Protein AF-A0A2K3LZ19-F1 (afdb_monomer)

Organism: Trifolium pratense (NCBI:txid57577)

Radius of gyration: 22.06 Å; Cα contacts (8 Å, |Δi|>4): 109; chains: 1; bounding box: 49×45×50 Å

InterPro domains:
  IPR001308 Electron transfer flavoprotein alpha subunit/FixB [PTHR43153] (6-129)
  IPR014729 Rossmann-like alpha/beta/alpha sandwich fold [G3DSA:3.40.50.620] (4-73)
  IPR014731 Electron transfer flavoprotein, alpha subunit, C-terminal [PF00766] (78-129)
  IPR029035 DHS-like NAD/FAD-binding domain superfamily [SSF52467] (75-129)

Structure (mmCIF, N/CA/C/O backbone):
data_AF-A0A2K3LZ19-F1
#
_entry.id   AF-A0A2K3LZ19-F1
#
loop_
_atom_site.group_PDB
_atom_site.id
_atom_site.type_symbol
_atom_site.label_atom_id
_atom_site.label_alt_id
_atom_site.label_comp_id
_atom_site.label_asym_id
_atom_site.label_entity_id
_atom_site.label_seq_id
_atom_site.pdbx_PDB_ins_code
_atom_site.Cartn_x
_atom_site.Cartn_y
_atom_site.Cartn_z
_atom_site.occupancy
_atom_site.B_iso_or_equiv
_atom_site.auth_seq_id
_atom_site.auth_comp_id
_atom_site.auth_asym_id
_atom_site.auth_atom_id
_atom_site.pdbx_PDB_model_num
ATOM 1 N N . MET A 1 1 ? 9.324 -2.533 -27.073 1.00 80.00 1 MET A N 1
ATOM 2 C CA . MET A 1 1 ? 8.283 -2.924 -26.089 1.00 80.00 1 MET A CA 1
ATOM 3 C C . MET A 1 1 ? 7.379 -1.726 -25.810 1.00 80.00 1 MET A C 1
ATOM 5 O O . MET A 1 1 ? 7.900 -0.617 -25.781 1.00 80.00 1 MET A O 1
ATOM 9 N N . LEU A 1 2 ? 6.062 -1.920 -25.675 1.00 86.56 2 LEU A N 1
ATOM 10 C CA . LEU A 1 2 ? 5.081 -0.860 -25.381 1.00 86.56 2 LEU A CA 1
ATOM 11 C C . LEU A 1 2 ? 4.518 -1.071 -23.968 1.00 86.56 2 LEU A C 1
ATOM 13 O O . LEU A 1 2 ? 4.164 -2.199 -23.635 1.00 86.56 2 LEU A O 1
ATOM 17 N N . CYS A 1 3 ? 4.427 -0.021 -23.157 1.00 88.00 3 CYS A N 1
ATOM 18 C CA . CYS A 1 3 ? 3.854 -0.071 -21.814 1.00 88.00 3 CYS A CA 1
ATOM 19 C C . CYS A 1 3 ? 2.901 1.106 -21.559 1.00 88.00 3 CYS A C 1
ATOM 21 O O . CYS A 1 3 ? 2.992 2.155 -22.200 1.00 88.00 3 CYS A O 1
ATOM 23 N N . PHE A 1 4 ? 1.979 0.907 -20.616 1.00 89.44 4 PHE A N 1
ATOM 24 C CA . PHE A 1 4 ? 0.981 1.890 -20.200 1.00 89.44 4 PHE A CA 1
ATOM 25 C C . PHE A 1 4 ? 1.183 2.204 -18.720 1.00 89.44 4 PHE A C 1
ATOM 27 O O . PHE A 1 4 ? 1.256 1.282 -17.906 1.00 89.44 4 PHE A O 1
ATOM 34 N N . TRP A 1 5 ? 1.262 3.486 -18.365 1.00 89.56 5 TRP A N 1
ATOM 35 C CA . TRP A 1 5 ? 1.469 3.926 -16.985 1.00 89.56 5 TRP A CA 1
ATOM 36 C C . TRP A 1 5 ? 0.487 5.049 -16.620 1.00 89.56 5 TRP A C 1
ATOM 38 O O . TRP A 1 5 ? 0.476 6.082 -17.297 1.00 89.56 5 TRP A O 1
ATOM 48 N N . PRO A 1 6 ? -0.335 4.896 -15.562 1.00 91.75 6 PRO A N 1
ATOM 49 C CA . PRO A 1 6 ? -1.062 6.020 -14.980 1.00 91.75 6 PRO A CA 1
ATOM 50 C C . PRO A 1 6 ? -0.114 7.082 -14.407 1.00 91.75 6 PRO A C 1
ATOM 52 O O . PRO A 1 6 ? 0.731 6.794 -13.562 1.00 91.75 6 PRO A O 1
ATOM 55 N N . ILE A 1 7 ? -0.310 8.326 -14.826 1.00 92.00 7 ILE A N 1
ATOM 56 C CA . ILE A 1 7 ? 0.371 9.521 -14.318 1.00 92.00 7 ILE A CA 1
ATOM 57 C C . ILE A 1 7 ? -0.661 10.486 -13.717 1.00 92.00 7 ILE A C 1
ATOM 59 O O . ILE A 1 7 ? -1.867 10.254 -13.817 1.00 92.00 7 ILE A O 1
ATOM 63 N N . TYR A 1 8 ? -0.203 11.549 -13.047 1.00 91.75 8 TYR A N 1
ATOM 64 C CA . TYR A 1 8 ? -1.076 12.521 -12.367 1.00 91.75 8 TYR A CA 1
ATOM 65 C C . TYR A 1 8 ? -2.094 11.860 -11.424 1.00 91.75 8 TYR A C 1
ATOM 67 O O . TYR A 1 8 ? -3.298 12.081 -11.537 1.00 91.75 8 TYR A O 1
ATOM 75 N N . ALA A 1 9 ? -1.606 10.995 -10.527 1.00 88.12 9 ALA A N 1
ATOM 76 C CA . ALA A 1 9 ? -2.437 10.227 -9.593 1.00 88.12 9 ALA A CA 1
ATOM 77 C C . ALA A 1 9 ? -3.549 9.391 -10.269 1.00 88.12 9 ALA A C 1
ATOM 79 O O . ALA A 1 9 ? -4.571 9.105 -9.655 1.00 88.12 9 ALA A O 1
ATOM 80 N N . GLY A 1 10 ? -3.344 8.981 -11.527 1.00 89.44 10 GLY A N 1
ATOM 81 C CA . GLY A 1 10 ? -4.294 8.173 -12.295 1.00 89.44 10 GLY A CA 1
ATOM 82 C C . GLY A 1 10 ? -5.210 8.965 -13.228 1.00 89.44 10 GLY A C 1
ATOM 83 O O . GLY A 1 10 ? -5.958 8.349 -13.980 1.00 89.44 10 GLY A O 1
ATOM 84 N N . ASN A 1 11 ? -5.127 10.299 -13.243 1.00 93.31 11 ASN A N 1
ATOM 85 C CA . ASN A 1 11 ? -5.979 11.140 -14.091 1.00 93.31 11 ASN A CA 1
ATOM 86 C C . ASN A 1 11 ? -5.580 11.142 -15.575 1.00 93.31 11 ASN A C 1
ATOM 88 O O . ASN A 1 11 ? -6.353 11.600 -16.412 1.00 93.31 11 ASN A O 1
ATOM 92 N N . ALA A 1 12 ? -4.389 10.649 -15.920 1.00 94.38 12 ALA A N 1
ATOM 93 C CA . ALA A 1 12 ? -3.979 10.478 -17.308 1.00 94.38 12 ALA A CA 1
ATOM 94 C C . ALA A 1 12 ? -3.195 9.178 -17.499 1.00 94.38 12 ALA A C 1
ATOM 96 O O . ALA A 1 12 ? -2.514 8.699 -16.591 1.00 94.38 12 ALA A O 1
ATOM 97 N N . LEU A 1 13 ? -3.276 8.620 -18.706 1.00 93.12 13 LEU A N 1
ATOM 98 C CA . LEU A 1 13 ? -2.538 7.426 -19.103 1.00 93.12 13 LEU A CA 1
ATOM 99 C C . LEU A 1 13 ? -1.422 7.814 -20.069 1.00 93.12 13 LEU A C 1
ATOM 101 O O . LEU A 1 13 ? -1.672 8.382 -21.130 1.00 93.12 13 LEU A O 1
ATOM 105 N N . CYS A 1 14 ? -0.189 7.481 -19.704 1.00 93.38 14 CYS A N 1
ATOM 106 C CA . CYS A 1 14 ? 0.972 7.631 -20.565 1.00 93.38 14 CYS A CA 1
ATOM 107 C C . CYS A 1 14 ? 1.248 6.311 -21.288 1.00 93.38 14 CYS A C 1
ATOM 109 O O . CYS A 1 14 ? 1.354 5.260 -20.653 1.00 93.38 14 CYS A O 1
ATOM 111 N N . THR A 1 15 ? 1.379 6.366 -22.612 1.00 93.75 15 THR A N 1
ATOM 112 C CA . THR A 1 15 ? 1.823 5.225 -23.421 1.00 93.75 15 THR A CA 1
ATOM 113 C C . THR A 1 15 ? 3.288 5.428 -23.778 1.00 93.75 15 THR A C 1
ATOM 115 O O . THR A 1 15 ? 3.628 6.388 -24.466 1.00 93.75 15 THR A O 1
ATOM 118 N N . VAL A 1 16 ? 4.155 4.523 -23.331 1.00 91.56 16 VAL A N 1
ATOM 119 C CA . VAL A 1 16 ? 5.605 4.621 -23.524 1.00 91.56 16 VAL A CA 1
ATOM 120 C C . VAL A 1 16 ? 6.086 3.463 -24.387 1.00 91.56 16 VAL A C 1
ATOM 122 O O . VAL A 1 16 ? 5.736 2.304 -24.165 1.00 91.56 16 VAL A O 1
ATOM 125 N N . ARG A 1 17 ? 6.909 3.768 -25.393 1.00 91.81 17 ARG A N 1
ATOM 126 C CA . ARG A 1 17 ? 7.590 2.767 -26.217 1.00 91.81 17 ARG A CA 1
ATOM 127 C C . ARG A 1 17 ? 9.082 2.811 -25.926 1.00 91.81 17 ARG A C 1
ATOM 129 O O . ARG A 1 17 ? 9.731 3.813 -26.197 1.00 91.81 17 ARG A O 1
ATOM 136 N N . TYR A 1 18 ? 9.624 1.708 -25.425 1.00 90.94 18 TYR A N 1
ATOM 137 C CA . TYR A 1 18 ? 11.065 1.558 -25.261 1.00 90.94 18 TYR A CA 1
ATOM 138 C C . TYR A 1 18 ? 11.727 1.255 -26.611 1.00 90.94 18 TYR A C 1
ATOM 140 O O . TYR A 1 18 ? 11.353 0.275 -27.269 1.00 90.94 18 TYR A O 1
ATOM 148 N N . THR A 1 19 ? 12.694 2.093 -26.996 1.00 90.94 19 THR A N 1
ATOM 149 C CA . THR A 1 19 ? 13.469 2.014 -28.250 1.00 90.94 19 THR A CA 1
ATOM 150 C C . THR A 1 19 ? 14.971 1.783 -28.028 1.00 90.94 19 THR A C 1
ATOM 152 O O . THR A 1 19 ? 15.724 1.797 -28.996 1.00 90.94 19 THR A O 1
ATOM 155 N N . GLY A 1 20 ? 15.419 1.615 -26.779 1.00 88.19 20 GLY A N 1
ATOM 156 C CA . GLY A 1 20 ? 16.829 1.391 -26.443 1.00 88.19 20 GLY A CA 1
ATOM 157 C C . GLY A 1 20 ? 17.300 -0.052 -26.662 1.00 88.19 20 GLY A C 1
ATOM 158 O O . GLY A 1 20 ? 16.519 -0.936 -27.023 1.00 88.19 20 GLY A O 1
ATOM 159 N N . SER A 1 21 ? 18.591 -0.286 -26.425 1.00 88.38 21 SER A N 1
ATOM 160 C CA . SER A 1 21 ? 19.225 -1.610 -26.455 1.00 88.38 21 SER A CA 1
ATOM 161 C C . SER A 1 21 ? 18.964 -2.403 -25.168 1.00 88.38 21 SER A C 1
ATOM 163 O O . SER A 1 21 ? 18.911 -1.832 -24.087 1.00 88.38 21 SER A O 1
ATOM 165 N N . SER A 1 22 ? 18.842 -3.728 -25.266 1.00 87.19 22 SER A N 1
ATOM 166 C CA . SER A 1 22 ? 18.578 -4.628 -24.130 1.00 87.19 22 SER A CA 1
ATOM 167 C C . SER A 1 22 ? 19.603 -4.513 -22.982 1.00 87.19 22 SER A C 1
ATOM 169 O O . SER A 1 22 ? 20.786 -4.343 -23.277 1.00 87.19 22 SER A O 1
ATOM 171 N N . PRO A 1 23 ? 19.195 -4.714 -21.708 1.00 89.00 23 PRO A N 1
ATOM 172 C CA . PRO A 1 23 ? 17.868 -5.148 -21.257 1.00 89.00 23 PRO A CA 1
ATOM 173 C C . PRO A 1 23 ? 16.869 -3.996 -21.053 1.00 89.00 23 PRO A C 1
ATOM 175 O O . PRO A 1 23 ? 17.212 -2.902 -20.614 1.00 89.00 23 PRO A O 1
ATOM 178 N N . CYS A 1 24 ? 15.593 -4.271 -21.327 1.00 89.00 24 CYS A N 1
ATOM 179 C CA . CYS A 1 24 ? 14.495 -3.370 -20.984 1.00 89.00 24 CYS A CA 1
ATOM 180 C C . CYS A 1 24 ? 14.034 -3.669 -19.550 1.00 89.00 24 CYS A C 1
ATOM 182 O O . CYS A 1 24 ? 13.591 -4.784 -19.275 1.00 89.00 24 CYS A O 1
ATOM 184 N N . ILE A 1 25 ? 14.141 -2.691 -18.646 1.00 90.62 25 ILE A N 1
ATOM 185 C CA . ILE A 1 25 ? 13.740 -2.823 -17.238 1.00 90.62 25 ILE A CA 1
ATOM 186 C C . ILE A 1 25 ? 12.439 -2.056 -17.019 1.00 90.62 25 ILE A C 1
ATOM 188 O O . ILE A 1 25 ? 12.327 -0.895 -17.413 1.00 90.62 25 ILE A O 1
ATOM 192 N N . LEU A 1 26 ? 11.463 -2.699 -16.376 1.00 90.12 26 LEU A N 1
ATOM 193 C CA . LEU A 1 26 ? 10.191 -2.086 -16.008 1.00 90.12 26 LEU A CA 1
ATOM 194 C C . LEU A 1 26 ? 9.800 -2.498 -14.594 1.00 90.12 26 LEU A C 1
ATOM 196 O O . LEU A 1 26 ? 10.018 -3.639 -14.190 1.00 90.12 26 LEU A O 1
ATOM 200 N N . THR A 1 27 ? 9.152 -1.589 -13.876 1.00 91.56 27 THR A N 1
ATOM 201 C CA . THR A 1 27 ? 8.422 -1.910 -12.651 1.00 91.56 27 THR A CA 1
ATOM 202 C C . THR A 1 27 ? 6.945 -2.079 -12.984 1.00 91.56 27 THR A C 1
ATOM 204 O O . THR A 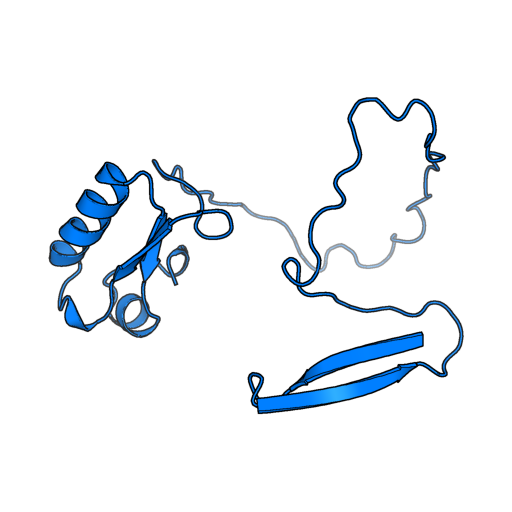1 27 ? 6.382 -1.360 -13.811 1.00 91.56 27 THR A O 1
ATOM 207 N N . ILE A 1 28 ? 6.310 -3.074 -12.372 1.00 91.19 28 ILE A N 1
ATOM 208 C CA . ILE A 1 28 ? 4.907 -3.410 -12.609 1.00 91.19 28 ILE A CA 1
ATOM 209 C C . ILE A 1 28 ? 4.198 -3.403 -11.258 1.00 91.19 28 ILE A C 1
ATOM 211 O O . ILE A 1 28 ? 4.702 -3.963 -10.287 1.00 91.19 28 ILE A O 1
ATOM 215 N N . ARG A 1 29 ? 3.021 -2.771 -11.185 1.00 89.12 29 ARG A N 1
ATOM 216 C CA . ARG A 1 29 ? 2.177 -2.830 -9.986 1.00 89.12 29 ARG A CA 1
ATOM 217 C C . ARG A 1 29 ? 1.719 -4.275 -9.766 1.00 89.12 29 ARG A C 1
ATOM 219 O O . ARG A 1 29 ? 1.153 -4.886 -10.669 1.00 89.12 29 ARG A O 1
ATOM 226 N N . SER A 1 30 ? 1.929 -4.789 -8.556 1.00 85.94 30 SER A N 1
ATOM 227 C CA . SER A 1 30 ? 1.691 -6.194 -8.188 1.00 85.94 30 SER A CA 1
ATOM 228 C C . SER A 1 30 ? 0.285 -6.696 -8.534 1.00 85.94 30 SER A C 1
ATOM 230 O O . SER A 1 30 ? 0.126 -7.825 -8.980 1.00 85.94 30 SER A O 1
ATOM 232 N N . THR A 1 31 ? -0.731 -5.843 -8.396 1.00 83.94 31 THR A N 1
ATOM 233 C CA . THR A 1 31 ? -2.143 -6.178 -8.634 1.00 83.94 31 THR A CA 1
ATOM 234 C C . THR A 1 31 ? -2.616 -5.948 -10.074 1.00 83.94 31 THR A C 1
ATOM 236 O O . THR A 1 31 ? -3.815 -6.011 -10.328 1.00 83.94 31 THR A O 1
ATOM 239 N N . SER A 1 32 ? -1.732 -5.592 -11.013 1.00 86.56 32 SER A N 1
ATOM 240 C CA . SER A 1 32 ? -2.146 -5.240 -12.383 1.00 86.56 32 SER A CA 1
ATOM 241 C C . SER A 1 32 ? -2.523 -6.443 -13.244 1.00 86.56 32 SER A C 1
ATOM 243 O O . SER A 1 32 ? -3.248 -6.278 -14.222 1.00 86.56 32 SER A O 1
ATOM 245 N N . PHE A 1 33 ? -2.028 -7.635 -12.909 1.00 87.75 33 PHE A N 1
ATOM 246 C CA . PHE A 1 33 ? -2.268 -8.853 -13.676 1.00 87.75 33 PHE A CA 1
ATOM 247 C C . PHE A 1 33 ? -2.843 -9.946 -12.774 1.00 87.75 33 PHE A C 1
ATOM 249 O O . PHE A 1 33 ? -2.363 -10.115 -11.651 1.00 87.75 33 PHE A O 1
ATOM 256 N N . PRO A 1 34 ? -3.851 -10.703 -13.240 1.00 84.25 34 PRO A N 1
ATOM 257 C CA . PRO A 1 34 ? -4.331 -11.860 -12.505 1.00 84.25 34 PRO A CA 1
ATOM 258 C C . PRO A 1 34 ? -3.246 -12.940 -12.462 1.00 84.25 34 PRO A C 1
ATOM 260 O O . PRO A 1 34 ? -2.486 -13.124 -13.416 1.00 84.25 34 PRO A O 1
ATOM 263 N N . VAL A 1 35 ? -3.200 -13.688 -11.360 1.00 82.31 35 VAL A N 1
ATOM 264 C CA . VAL A 1 35 ? -2.343 -14.873 -11.263 1.00 82.31 35 VAL A CA 1
ATOM 265 C C . VAL A 1 35 ? -2.799 -15.889 -12.311 1.00 82.31 35 VAL A C 1
ATOM 267 O O . VAL A 1 35 ? -3.990 -16.180 -12.432 1.00 82.31 35 VAL A O 1
ATOM 270 N N . SER A 1 36 ? -1.853 -16.434 -13.076 1.00 78.94 36 SER A N 1
ATOM 271 C CA . SER A 1 36 ? -2.152 -17.475 -14.060 1.00 78.94 36 SER A CA 1
ATOM 272 C C . SER A 1 36 ? -2.740 -18.699 -13.356 1.00 78.94 36 SER A C 1
ATOM 274 O O . SER A 1 36 ? -2.101 -19.272 -12.475 1.00 78.94 36 SER A O 1
ATOM 276 N N . GLN A 1 37 ? -3.921 -19.149 -13.783 1.00 71.44 37 GLN A N 1
ATOM 277 C CA . GLN A 1 37 ? -4.515 -20.413 -13.344 1.00 71.44 37 GLN A CA 1
ATOM 278 C C . GLN A 1 37 ? -3.751 -21.584 -13.980 1.00 71.44 37 GLN A C 1
ATOM 280 O O . GLN A 1 37 ? -4.236 -22.228 -14.905 1.00 71.44 37 GLN A O 1
ATOM 285 N N . LYS A 1 38 ? -2.510 -21.846 -13.554 1.00 60.50 38 LYS A N 1
ATOM 286 C CA . LYS A 1 38 ? -1.848 -23.098 -13.932 1.00 60.50 38 LYS A CA 1
ATOM 287 C C . LYS A 1 38 ? -2.530 -24.226 -13.157 1.00 60.50 38 LYS A C 1
ATOM 289 O O . LYS A 1 38 ? -2.461 -24.272 -11.932 1.00 60.50 38 LYS A O 1
ATOM 294 N N . SER A 1 39 ? -3.222 -25.108 -13.876 1.00 55.84 39 SER A N 1
ATOM 295 C CA . SER A 1 39 ? -3.730 -26.368 -13.339 1.00 55.84 39 SER A CA 1
ATOM 296 C C . SER A 1 39 ? -2.576 -27.161 -12.731 1.00 55.84 39 SER A C 1
ATOM 298 O O . SER A 1 39 ? -1.528 -27.319 -13.358 1.00 55.84 39 SER A O 1
ATOM 300 N N . VAL A 1 40 ? -2.794 -27.696 -11.530 1.00 57.81 40 VAL A N 1
ATOM 301 C CA . VAL A 1 40 ? -1.857 -28.577 -10.806 1.00 57.81 40 VAL A CA 1
ATOM 302 C C . VAL A 1 40 ? -1.478 -29.824 -11.635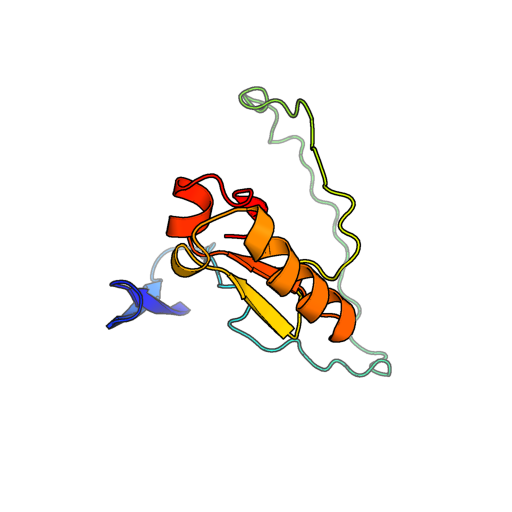 1.00 57.81 40 VAL A C 1
ATOM 304 O O . VAL A 1 40 ? -0.470 -30.464 -11.360 1.00 57.81 40 VAL A O 1
ATOM 307 N N . ASP A 1 41 ? -2.228 -30.119 -12.702 1.00 54.72 41 ASP A N 1
ATOM 308 C CA . ASP A 1 41 ? -2.055 -31.289 -13.572 1.00 54.72 41 ASP A CA 1
ATOM 309 C C . ASP A 1 41 ? -1.185 -31.073 -14.826 1.00 54.72 41 ASP A C 1
ATOM 311 O O . ASP A 1 41 ? -1.028 -31.973 -15.656 1.00 54.72 41 ASP A O 1
ATOM 315 N N . SER A 1 42 ? -0.566 -29.903 -14.993 1.00 53.56 42 SER A N 1
ATOM 316 C CA . SER A 1 42 ? 0.306 -29.657 -16.145 1.00 53.56 42 SER A CA 1
ATOM 317 C C . SER A 1 42 ? 1.683 -30.298 -15.935 1.00 53.56 42 SER A C 1
ATOM 319 O O . SER A 1 42 ? 2.637 -29.637 -15.530 1.00 53.56 42 SER A O 1
ATOM 321 N N . LYS A 1 43 ? 1.825 -31.586 -16.276 1.00 57.12 43 LYS A N 1
ATOM 322 C CA . LYS A 1 43 ? 3.104 -32.335 -16.365 1.00 57.12 43 LYS A CA 1
ATOM 323 C C . LYS A 1 43 ? 4.122 -31.778 -17.390 1.00 57.12 43 LYS A C 1
ATOM 325 O O . LYS A 1 43 ? 5.010 -32.506 -17.824 1.00 57.12 43 LYS A O 1
ATOM 330 N N . SER A 1 44 ? 4.035 -30.515 -17.801 1.00 60.59 44 SER A N 1
ATOM 331 C CA . SER A 1 44 ? 4.827 -29.985 -18.916 1.00 60.59 44 SER A CA 1
ATOM 332 C C . SER A 1 44 ? 5.111 -28.490 -18.785 1.00 60.59 44 SER A C 1
ATOM 334 O O . SER A 1 44 ? 4.612 -27.706 -19.580 1.00 60.59 44 SER A O 1
ATOM 336 N N . ASP A 1 45 ? 5.912 -28.096 -17.793 1.00 61.88 45 ASP A N 1
ATOM 337 C CA . ASP A 1 45 ? 6.644 -26.817 -17.837 1.00 61.88 45 ASP A CA 1
ATOM 338 C C . ASP A 1 45 ? 7.796 -26.823 -16.813 1.00 61.88 45 ASP A C 1
ATOM 340 O O . ASP A 1 45 ? 7.806 -26.088 -15.826 1.00 61.88 45 ASP A O 1
ATOM 344 N N . LYS A 1 46 ? 8.774 -27.723 -16.994 1.00 75.88 46 LYS A N 1
ATOM 345 C CA . LYS A 1 46 ? 9.995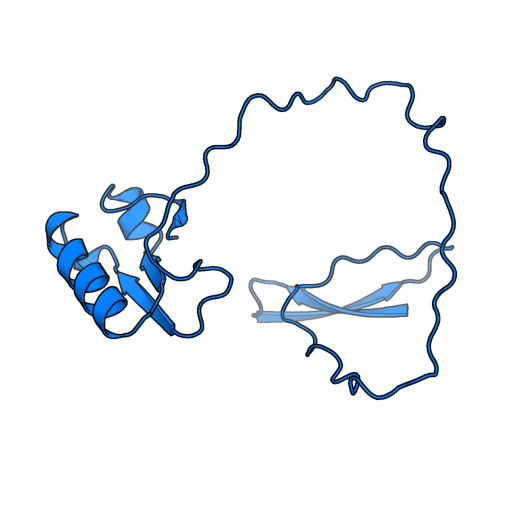 -27.703 -16.173 1.00 75.88 46 LYS A CA 1
ATOM 346 C C . LYS A 1 46 ? 10.861 -26.519 -16.612 1.00 75.88 46 LYS A C 1
ATOM 348 O O . LYS A 1 46 ? 11.418 -26.548 -17.705 1.00 75.88 46 LYS A O 1
ATOM 353 N N . ALA A 1 47 ? 10.979 -25.495 -15.770 1.00 81.12 47 ALA A N 1
ATOM 354 C CA . ALA A 1 47 ? 11.923 -24.400 -15.981 1.00 81.12 47 ALA A CA 1
ATOM 355 C C . ALA A 1 47 ? 13.358 -24.853 -15.655 1.00 81.12 47 ALA A C 1
ATOM 357 O O . ALA A 1 47 ? 13.576 -25.612 -14.708 1.00 81.12 47 ALA A O 1
ATOM 358 N N . SER A 1 48 ? 14.339 -24.387 -16.428 1.00 87.88 48 SER A N 1
ATOM 359 C CA . SER A 1 48 ? 15.756 -24.616 -16.139 1.00 87.88 48 SER A CA 1
ATOM 360 C C . SER A 1 48 ? 16.194 -23.803 -14.920 1.00 87.88 48 SER A C 1
ATOM 362 O O . SER A 1 48 ? 15.960 -22.597 -14.870 1.00 87.88 48 SER A O 1
ATOM 364 N N . ILE A 1 49 ? 16.866 -24.447 -13.967 1.00 89.75 49 ILE A N 1
ATOM 365 C CA . ILE A 1 49 ? 17.491 -23.780 -12.820 1.00 89.75 49 ILE A CA 1
ATOM 366 C C . ILE A 1 49 ? 18.949 -23.492 -13.189 1.00 89.75 49 ILE A C 1
ATOM 368 O O . ILE A 1 49 ? 19.693 -24.417 -13.507 1.00 89.75 49 ILE A O 1
ATOM 372 N N . SER A 1 50 ? 19.353 -22.223 -13.152 1.00 91.12 50 SER A N 1
ATOM 373 C CA . SER A 1 50 ? 20.736 -21.788 -13.379 1.00 91.12 50 SER A CA 1
ATOM 374 C C . SER A 1 50 ? 21.264 -21.051 -12.154 1.00 91.12 50 SER A C 1
ATOM 376 O O . SER A 1 50 ? 20.609 -20.131 -11.663 1.00 91.12 50 SER A O 1
ATOM 378 N N . GLN A 1 51 ? 22.452 -21.424 -11.683 1.00 90.44 51 GLN A N 1
ATOM 379 C CA . GLN A 1 51 ? 23.153 -20.682 -10.639 1.00 90.44 51 GLN A CA 1
ATOM 380 C C . GLN A 1 51 ? 23.842 -19.463 -11.262 1.00 90.44 51 GLN A C 1
ATOM 382 O O . GLN A 1 51 ? 24.529 -19.589 -12.274 1.00 90.44 51 GLN A O 1
ATOM 387 N N . VAL A 1 52 ? 23.632 -18.289 -10.671 1.00 88.69 52 VAL A N 1
ATOM 388 C CA . VAL A 1 52 ? 24.273 -17.036 -11.090 1.00 88.69 52 VAL A CA 1
ATOM 389 C C . VAL A 1 52 ? 25.442 -16.772 -10.150 1.00 88.69 52 VAL A C 1
ATOM 391 O O . VAL A 1 52 ? 25.279 -16.867 -8.934 1.00 88.69 52 VAL A O 1
ATOM 394 N N . ASP A 1 53 ? 26.613 -16.475 -10.712 1.00 86.94 53 ASP A N 1
ATOM 395 C CA . ASP A 1 53 ? 27.772 -16.055 -9.928 1.00 86.94 53 ASP A CA 1
ATOM 396 C C . ASP A 1 53 ? 27.585 -14.607 -9.448 1.00 86.94 53 ASP A C 1
ATOM 398 O O . ASP A 1 53 ? 27.194 -13.730 -10.218 1.00 86.94 53 ASP A O 1
ATOM 402 N N . LEU A 1 54 ? 27.831 -14.377 -8.160 1.00 83.12 54 LEU A N 1
ATOM 403 C CA . LEU A 1 54 ? 27.665 -13.087 -7.485 1.00 83.12 54 LEU A CA 1
ATOM 404 C C . LEU A 1 54 ? 29.013 -12.435 -7.142 1.00 83.12 54 LEU A C 1
ATOM 406 O O . LEU A 1 54 ? 29.031 -11.365 -6.540 1.00 83.12 54 LEU A O 1
ATOM 410 N N . SER A 1 55 ? 30.129 -13.042 -7.555 1.00 79.25 55 SER A N 1
ATOM 411 C CA . SER A 1 55 ? 31.496 -12.542 -7.343 1.00 79.25 55 SER A CA 1
ATOM 412 C C . SER A 1 55 ? 31.748 -11.125 -7.884 1.00 79.25 55 SER A C 1
ATOM 414 O O . SER A 1 55 ? 32.711 -10.474 -7.503 1.00 79.25 55 SER A O 1
ATOM 416 N N . THR A 1 56 ? 30.884 -10.605 -8.764 1.00 71.19 56 THR A N 1
ATOM 417 C CA . THR A 1 56 ? 31.003 -9.248 -9.330 1.00 71.19 56 THR A CA 1
ATOM 418 C C . THR A 1 56 ? 30.524 -8.135 -8.382 1.00 71.19 56 THR A C 1
ATOM 420 O O . THR A 1 56 ? 30.752 -6.964 -8.664 1.00 71.19 56 THR A O 1
ATOM 423 N N . PHE A 1 57 ? 29.854 -8.455 -7.269 1.00 71.81 57 PHE A N 1
ATOM 424 C CA . PHE A 1 57 ? 29.293 -7.455 -6.344 1.00 71.81 57 PHE A CA 1
ATOM 425 C C . PHE A 1 57 ? 30.274 -6.969 -5.250 1.00 71.81 57 PHE A C 1
ATOM 427 O O . PHE A 1 57 ? 29.833 -6.423 -4.244 1.00 71.81 57 PHE A O 1
ATOM 434 N N . ASP A 1 58 ? 31.587 -7.135 -5.431 1.00 62.41 58 ASP A N 1
ATOM 435 C CA . ASP A 1 58 ? 32.590 -7.034 -4.352 1.00 62.41 58 ASP A CA 1
ATOM 436 C C . ASP A 1 58 ? 33.025 -5.615 -3.925 1.00 62.41 58 ASP A C 1
ATOM 438 O O . ASP A 1 58 ? 33.823 -5.471 -3.001 1.00 62.41 58 ASP A O 1
ATOM 442 N N . GLU A 1 59 ? 32.497 -4.543 -4.516 1.00 63.16 59 GLU A N 1
ATOM 443 C CA . GLU A 1 59 ? 32.936 -3.182 -4.178 1.00 63.16 59 GLU A CA 1
ATOM 444 C C . GLU A 1 59 ? 31.730 -2.310 -3.778 1.00 63.16 59 GLU A C 1
ATOM 446 O O . GLU A 1 59 ? 30.904 -1.946 -4.611 1.00 63.16 59 GLU A O 1
ATOM 451 N N . ASP A 1 60 ? 31.626 -1.983 -2.481 1.00 63.69 60 ASP A N 1
ATOM 452 C CA . ASP A 1 60 ? 30.652 -1.068 -1.843 1.00 63.69 60 ASP A CA 1
ATOM 453 C C . ASP A 1 60 ? 29.248 -1.593 -1.437 1.00 63.69 60 ASP A C 1
ATOM 455 O O . ASP A 1 60 ? 28.269 -0.832 -1.443 1.00 63.69 60 ASP A O 1
ATOM 459 N N . LEU A 1 61 ? 29.106 -2.845 -0.988 1.00 66.75 61 LEU A N 1
ATOM 460 C CA . LEU A 1 61 ? 27.830 -3.328 -0.414 1.00 66.75 61 LEU A CA 1
ATOM 461 C C . LEU A 1 61 ? 27.537 -2.824 1.017 1.00 66.75 61 LEU A C 1
ATOM 463 O O . LEU A 1 61 ? 26.381 -2.818 1.439 1.00 66.75 61 LEU A O 1
ATOM 467 N N . ASP A 1 62 ? 28.537 -2.315 1.743 1.00 71.62 62 ASP A N 1
ATOM 468 C CA . ASP A 1 62 ? 28.411 -1.919 3.159 1.00 71.62 62 ASP A CA 1
ATOM 469 C C . ASP A 1 62 ? 27.749 -0.543 3.393 1.00 71.62 62 ASP A C 1
ATOM 471 O O . ASP A 1 62 ? 27.738 -0.016 4.507 1.00 71.62 62 ASP A O 1
ATOM 475 N N . LYS A 1 63 ? 27.153 0.064 2.358 1.00 82.38 63 LYS A N 1
ATOM 476 C CA . LYS A 1 63 ? 26.449 1.359 2.470 1.00 82.38 63 LYS A CA 1
ATOM 477 C C . LYS A 1 63 ? 25.129 1.263 3.245 1.00 82.38 63 LYS A C 1
ATOM 479 O O . LYS A 1 63 ? 24.594 2.289 3.664 1.00 82.38 63 LYS A O 1
ATOM 484 N N . SER A 1 64 ? 24.594 0.057 3.437 1.00 86.94 64 SER A N 1
ATOM 485 C CA . SER A 1 64 ? 23.396 -0.192 4.237 1.00 86.94 64 SER A CA 1
ATOM 486 C C . SER A 1 64 ? 23.577 -1.442 5.086 1.00 86.94 64 SER A C 1
ATOM 488 O O . SER A 1 64 ? 24.007 -2.481 4.593 1.00 86.94 64 SER A O 1
ATOM 490 N N . ARG A 1 65 ? 23.227 -1.348 6.371 1.00 86.56 65 ARG A N 1
ATOM 491 C CA . ARG A 1 65 ? 23.281 -2.470 7.308 1.00 86.56 65 ARG A CA 1
ATOM 492 C C . ARG A 1 65 ? 21.890 -2.761 7.842 1.00 86.56 65 ARG A C 1
ATOM 494 O O . ARG A 1 65 ? 21.239 -1.887 8.409 1.00 86.56 65 ARG A O 1
ATOM 501 N N . TYR A 1 66 ? 21.473 -4.015 7.722 1.00 89.38 66 TYR A N 1
ATOM 502 C CA . TYR A 1 66 ? 20.301 -4.516 8.423 1.00 89.38 66 TYR A CA 1
ATOM 503 C C . TYR A 1 66 ? 20.583 -4.563 9.933 1.00 89.38 66 TYR A C 1
ATOM 505 O O . TYR A 1 66 ? 21.535 -5.210 10.374 1.00 89.38 66 TYR A O 1
ATOM 513 N N . ILE A 1 67 ? 19.780 -3.844 10.719 1.00 93.44 67 ILE A N 1
ATOM 514 C CA . ILE A 1 67 ? 19.916 -3.769 12.182 1.00 93.44 67 ILE A CA 1
ATOM 515 C C . ILE A 1 67 ? 18.871 -4.667 12.844 1.00 93.44 67 ILE A C 1
ATOM 517 O O . ILE A 1 67 ? 19.212 -5.530 13.648 1.00 93.44 67 ILE A O 1
ATOM 521 N N . SER A 1 68 ? 17.601 -4.474 12.496 1.00 90.81 68 SER A N 1
ATOM 522 C CA . SER A 1 68 ? 16.484 -5.244 13.030 1.00 90.81 68 SER A CA 1
ATOM 523 C C . SER A 1 68 ? 15.256 -5.118 12.130 1.00 90.81 68 SER A C 1
ATOM 525 O O . SER A 1 68 ? 15.121 -4.168 11.358 1.00 90.81 68 SER A O 1
ATOM 527 N N . GLN A 1 69 ? 14.345 -6.076 12.267 1.00 85.12 69 GLN A N 1
ATOM 528 C CA . GLN A 1 69 ? 13.004 -6.038 11.703 1.00 85.12 69 GLN A CA 1
ATOM 529 C C . GLN A 1 69 ? 12.028 -6.300 12.837 1.00 85.12 69 GLN A C 1
ATOM 531 O O . GLN A 1 69 ? 12.060 -7.358 13.464 1.00 85.12 69 GLN A O 1
ATOM 536 N N . T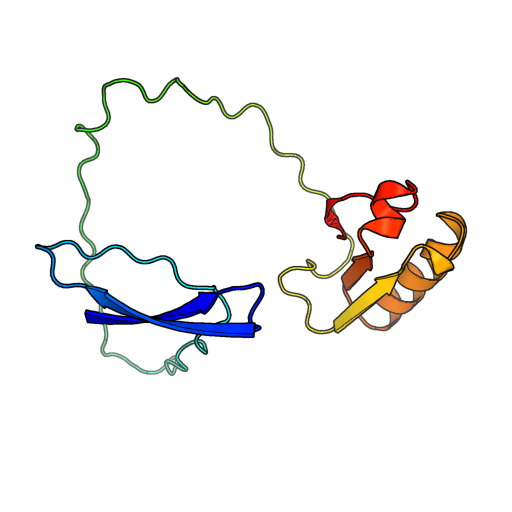HR A 1 70 ? 11.157 -5.334 13.089 1.00 80.50 70 THR A N 1
ATOM 537 C CA . THR A 1 70 ? 10.034 -5.512 14.003 1.00 80.50 70 THR A CA 1
ATOM 538 C C . THR A 1 70 ? 8.836 -5.907 13.158 1.00 80.50 70 THR A C 1
ATOM 540 O O . THR A 1 70 ? 8.336 -5.097 12.384 1.00 80.50 70 THR A O 1
ATOM 543 N N . SER A 1 71 ? 8.404 -7.160 13.269 1.00 68.88 71 SER A N 1
ATOM 544 C CA . SER A 1 71 ? 7.110 -7.591 12.738 1.00 68.88 71 SER A CA 1
ATOM 545 C C . SER A 1 71 ? 6.109 -7.581 13.885 1.00 68.88 71 SER A C 1
ATOM 547 O O . SER A 1 71 ? 6.441 -7.981 15.002 1.00 68.88 71 SER A O 1
ATOM 549 N N . ARG A 1 72 ? 4.911 -7.049 13.643 1.00 64.94 72 ARG A N 1
ATOM 550 C CA . ARG A 1 72 ? 3.824 -7.152 14.612 1.00 64.94 72 ARG A CA 1
ATOM 551 C C . ARG A 1 72 ? 3.205 -8.535 14.507 1.00 64.94 72 ARG A C 1
ATOM 553 O O . ARG A 1 72 ? 2.905 -9.003 13.412 1.00 64.94 72 ARG A O 1
ATOM 560 N N . GLU A 1 73 ? 3.021 -9.176 15.654 1.00 60.31 73 GLU A N 1
ATOM 561 C CA . GLU A 1 73 ? 2.129 -10.324 15.770 1.00 60.31 73 GLU A CA 1
ATOM 562 C C . GLU A 1 73 ? 0.690 -9.796 15.736 1.00 60.31 73 GLU A C 1
ATOM 564 O O . GLU A 1 73 ? 0.083 -9.534 16.773 1.00 60.31 73 GLU A O 1
ATOM 569 N N . ASP A 1 74 ? 0.168 -9.547 14.536 1.00 60.06 74 ASP A N 1
ATOM 570 C CA . ASP A 1 74 ? -1.222 -9.133 14.374 1.00 60.06 74 ASP A CA 1
ATOM 571 C C . ASP A 1 74 ? -2.142 -10.363 14.420 1.00 60.06 74 ASP A C 1
ATOM 573 O O . ASP A 1 74 ? -1.940 -11.357 13.723 1.00 60.06 74 ASP A O 1
ATOM 577 N N . GLU A 1 75 ? -3.195 -10.296 15.240 1.00 61.69 75 GLU A N 1
ATOM 578 C CA . GLU A 1 75 ? -4.195 -11.364 15.431 1.00 61.69 75 GLU A CA 1
ATOM 579 C C . GLU A 1 75 ? -5.198 -11.457 14.249 1.00 61.69 75 GLU A C 1
ATOM 581 O O . GLU A 1 75 ? -6.332 -11.915 14.404 1.00 61.69 75 GLU A O 1
ATOM 586 N N . GLY A 1 76 ? -4.815 -10.996 13.054 1.00 70.06 76 GLY A N 1
ATOM 587 C CA . GLY A 1 76 ? -5.699 -10.837 11.900 1.00 70.06 76 GLY A CA 1
ATOM 588 C C . GLY A 1 76 ? -4.965 -10.857 10.555 1.00 70.06 76 GLY A C 1
ATOM 589 O O . GLY A 1 76 ? -3.740 -10.941 10.510 1.00 70.06 76 GLY A O 1
ATOM 590 N N . PRO A 1 77 ? -5.707 -10.827 9.434 1.00 76.19 77 PRO A N 1
ATOM 591 C CA . PRO A 1 77 ? -5.100 -10.820 8.110 1.00 76.19 77 PRO A CA 1
ATOM 592 C C . PRO A 1 77 ? -4.309 -9.527 7.871 1.00 76.19 77 PRO A C 1
ATOM 594 O O . PRO A 1 77 ? -4.770 -8.440 8.213 1.00 76.19 77 PRO A O 1
ATOM 597 N N . ASP A 1 78 ? -3.146 -9.659 7.234 1.00 82.88 78 ASP A N 1
ATOM 598 C CA . ASP A 1 78 ? -2.314 -8.535 6.797 1.00 82.88 78 ASP A CA 1
ATOM 599 C C . ASP A 1 78 ? -3.074 -7.611 5.829 1.00 82.88 78 ASP A C 1
ATOM 601 O O . ASP A 1 78 ? -3.760 -8.080 4.915 1.00 82.88 78 ASP A O 1
ATOM 605 N N . LEU A 1 79 ? -2.913 -6.295 5.996 1.00 84.69 79 LEU A N 1
ATOM 606 C CA . LEU A 1 79 ? -3.627 -5.277 5.223 1.00 84.69 79 LEU A CA 1
ATOM 607 C C . LEU A 1 79 ? -3.359 -5.399 3.714 1.00 84.69 79 LEU A C 1
ATOM 609 O O . LEU A 1 79 ? -4.269 -5.190 2.911 1.00 84.69 79 LEU A O 1
ATOM 613 N N . GLY A 1 80 ? -2.141 -5.792 3.325 1.00 82.00 80 GLY A N 1
ATOM 614 C CA . GLY A 1 80 ? -1.757 -5.971 1.924 1.00 82.00 80 GLY A CA 1
ATOM 615 C C . GLY A 1 80 ? -2.463 -7.135 1.222 1.00 82.00 80 GLY A C 1
ATOM 616 O O . GLY A 1 80 ? -2.591 -7.123 -0.003 1.00 82.00 80 GLY A O 1
ATOM 617 N N . ASN A 1 81 ? -2.948 -8.119 1.984 1.00 80.69 81 ASN A N 1
ATOM 618 C CA . ASN A 1 81 ? -3.531 -9.360 1.464 1.00 80.69 81 ASN A CA 1
ATOM 619 C C . ASN A 1 81 ? -4.985 -9.594 1.906 1.00 80.69 81 ASN A C 1
ATOM 621 O O . ASN A 1 81 ? -5.617 -10.571 1.491 1.00 80.69 81 ASN A O 1
ATOM 625 N N . ALA A 1 82 ? -5.535 -8.725 2.752 1.00 86.81 82 ALA A N 1
ATOM 626 C CA . ALA A 1 82 ? -6.867 -8.894 3.301 1.00 86.81 82 ALA A CA 1
ATOM 627 C C . ALA A 1 82 ? -7.961 -8.707 2.246 1.00 86.81 82 ALA A C 1
ATOM 629 O O . ALA A 1 82 ? -7.998 -7.738 1.491 1.00 86.81 82 ALA A O 1
ATOM 630 N N . ARG A 1 83 ? -8.926 -9.632 2.242 1.00 88.19 83 ARG A N 1
ATOM 631 C CA . ARG A 1 83 ? -10.098 -9.559 1.356 1.00 88.19 83 ARG A CA 1
ATOM 632 C C . ARG A 1 83 ? -11.076 -8.460 1.768 1.00 88.19 83 ARG A C 1
ATOM 634 O O . ARG A 1 83 ? -11.761 -7.890 0.923 1.00 88.19 83 ARG A O 1
ATOM 641 N N . ILE A 1 84 ? -11.192 -8.230 3.071 1.00 91.81 84 ILE A N 1
ATOM 642 C CA . ILE A 1 84 ? -12.081 -7.237 3.667 1.00 91.81 84 ILE A CA 1
ATOM 643 C C . ILE A 1 84 ? -11.212 -6.349 4.544 1.00 91.81 84 ILE A C 1
ATOM 645 O O . ILE A 1 84 ? -10.451 -6.855 5.369 1.00 91.81 84 ILE A O 1
ATOM 649 N N . VAL A 1 85 ? -11.348 -5.038 4.363 1.00 93.19 85 VAL A N 1
ATOM 650 C CA . VAL A 1 85 ? -10.657 -4.028 5.162 1.00 93.19 85 VAL A CA 1
ATOM 651 C C . VAL A 1 85 ? -11.701 -3.117 5.785 1.00 93.19 85 VAL A C 1
ATOM 653 O O . VAL A 1 85 ? -12.565 -2.587 5.083 1.00 93.19 85 VAL A O 1
ATOM 656 N N . ILE A 1 86 ? -11.620 -2.926 7.098 1.00 93.88 86 ILE A N 1
ATOM 657 C CA . ILE A 1 86 ? -12.459 -1.980 7.830 1.00 93.88 86 ILE A CA 1
ATOM 658 C C . ILE A 1 86 ? -11.587 -0.814 8.253 1.00 93.88 86 ILE A C 1
ATOM 660 O O . ILE A 1 86 ? -10.644 -0.978 9.025 1.00 93.88 86 ILE A O 1
ATOM 664 N N . THR A 1 87 ? -11.895 0.366 7.725 1.00 92.75 87 THR A N 1
ATOM 665 C CA . THR A 1 87 ? -11.053 1.544 7.904 1.00 92.75 87 THR A CA 1
ATOM 666 C C . THR A 1 87 ? -11.638 2.521 8.916 1.00 92.75 87 THR A C 1
ATOM 668 O O . THR A 1 87 ? -12.822 2.861 8.882 1.00 92.75 87 THR A O 1
ATOM 671 N N . GLY A 1 88 ? -10.790 2.996 9.825 1.00 93.38 88 GLY A N 1
ATOM 672 C CA . GLY A 1 88 ? -11.088 4.112 10.714 1.00 93.38 88 GLY A CA 1
ATOM 673 C C . GLY A 1 88 ? -10.456 5.413 10.222 1.00 93.38 88 GLY A C 1
ATOM 674 O O . GLY A 1 88 ? -9.483 5.425 9.474 1.00 93.38 88 GLY A O 1
ATOM 675 N N . GLY A 1 89 ? -10.994 6.553 10.641 1.00 93.62 89 GLY A N 1
ATOM 676 C CA . GLY A 1 89 ? -10.447 7.857 10.269 1.00 93.62 89 GLY A CA 1
ATOM 677 C C . GLY A 1 89 ? -10.483 8.848 11.420 1.00 93.62 89 GLY A C 1
ATOM 678 O O . GLY A 1 89 ? -11.011 8.558 12.491 1.00 93.62 89 GLY A O 1
ATOM 679 N N . ARG A 1 90 ? -9.987 10.068 11.177 1.00 92.88 90 ARG A N 1
ATOM 680 C CA . ARG A 1 90 ? -9.991 11.162 12.168 1.00 92.88 90 ARG A CA 1
ATOM 681 C C . ARG A 1 90 ? -11.378 11.440 12.772 1.00 92.88 90 ARG A C 1
ATOM 683 O O . ARG A 1 90 ? -11.476 11.913 13.899 1.00 92.88 90 ARG A O 1
ATOM 690 N N . ALA A 1 91 ? -12.454 11.119 12.051 1.00 92.56 91 ALA A N 1
ATOM 691 C CA . ALA A 1 91 ? -13.830 11.257 12.529 1.00 92.56 91 ALA A CA 1
ATOM 692 C C . ALA A 1 91 ? -14.145 10.421 13.786 1.00 92.56 91 ALA A C 1
ATOM 694 O O . ALA A 1 91 ? -15.096 10.746 14.491 1.00 92.56 91 ALA A O 1
ATOM 695 N N . LEU A 1 92 ? -13.336 9.402 14.100 1.00 91.31 92 LEU A N 1
ATOM 696 C CA . LEU A 1 92 ? -13.450 8.623 15.337 1.00 91.31 92 LEU A CA 1
ATOM 697 C C . LEU A 1 92 ? -13.023 9.411 16.583 1.0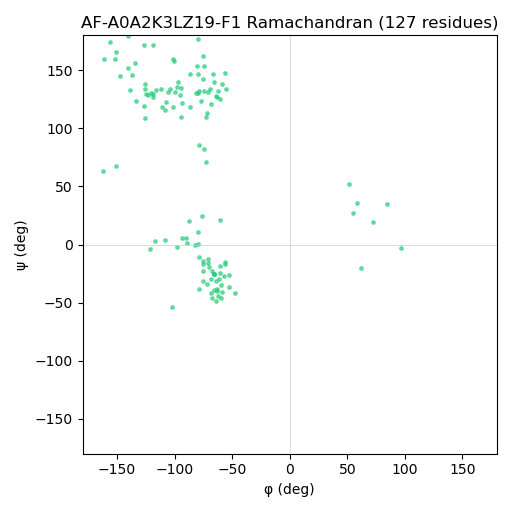0 91.31 92 LEU A C 1
ATOM 699 O O . LEU A 1 92 ? -13.346 8.997 17.690 1.00 91.31 92 LEU A O 1
ATOM 703 N N . LYS A 1 93 ? -12.368 10.569 16.420 1.00 90.69 93 LYS A N 1
ATOM 704 C CA . LYS A 1 93 ? -11.974 11.533 17.469 1.00 90.69 93 LYS A CA 1
ATOM 705 C C . LYS A 1 93 ? -11.003 11.032 18.548 1.00 90.69 93 LYS A C 1
ATOM 707 O O . LYS A 1 93 ? -10.380 11.874 19.184 1.00 90.69 93 LYS A O 1
ATOM 712 N N . SER A 1 94 ? -10.856 9.728 18.764 1.00 91.25 94 SER A N 1
ATOM 713 C CA . SER A 1 94 ? -9.927 9.153 19.739 1.00 91.25 94 SER A CA 1
ATOM 714 C C . SER A 1 94 ? -9.463 7.751 19.335 1.00 91.25 94 SER A C 1
ATOM 716 O O . SER A 1 94 ? -10.136 7.055 18.570 1.00 91.25 94 SER A O 1
ATOM 718 N N . ALA A 1 95 ? -8.331 7.323 19.904 1.00 89.25 95 ALA A N 1
ATOM 719 C CA . ALA A 1 95 ? -7.837 5.948 19.804 1.00 89.25 95 ALA A CA 1
ATOM 720 C C . ALA A 1 95 ? -8.783 4.939 20.486 1.00 89.25 95 ALA A C 1
ATOM 722 O O . ALA A 1 95 ? -8.941 3.811 20.035 1.00 89.25 95 ALA A O 1
ATOM 723 N N . GLU A 1 96 ? -9.477 5.349 21.550 1.00 91.19 96 GLU A N 1
ATOM 724 C CA . GLU A 1 96 ? -10.423 4.483 22.266 1.00 91.19 96 GLU A CA 1
ATOM 725 C C . GLU A 1 96 ? -11.600 4.065 21.383 1.00 91.19 96 GLU A C 1
ATOM 727 O O . GLU A 1 96 ? -12.001 2.902 21.391 1.00 91.19 96 GLU A O 1
ATOM 732 N N . ASN A 1 97 ? -12.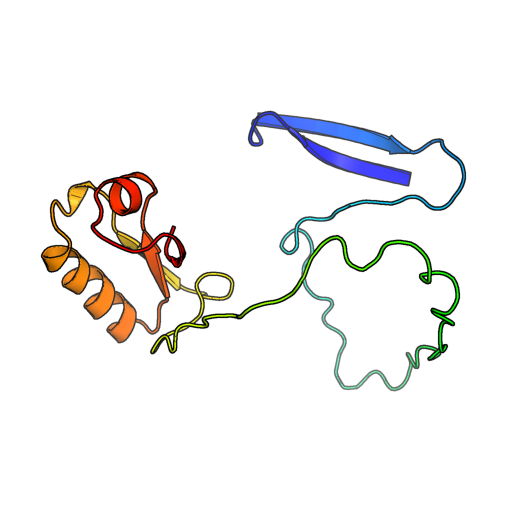108 4.989 20.564 1.00 92.19 97 ASN A N 1
ATOM 733 C CA . ASN A 1 97 ? -13.182 4.704 19.616 1.00 92.19 97 ASN A CA 1
ATOM 734 C C . ASN A 1 97 ? -12.720 3.798 18.464 1.00 92.19 97 ASN A C 1
ATOM 736 O O . ASN A 1 97 ? -13.550 3.148 17.829 1.00 92.19 97 ASN A O 1
ATOM 740 N N . PHE A 1 98 ? -11.410 3.705 18.213 1.00 91.81 98 PHE A N 1
ATOM 741 C CA . PHE A 1 98 ? -10.842 2.797 17.214 1.00 91.81 98 PHE A CA 1
ATOM 742 C C . PHE A 1 98 ? -11.051 1.321 17.581 1.00 91.81 98 PHE A C 1
ATOM 744 O O . PHE A 1 98 ? -11.222 0.493 16.688 1.00 91.81 98 PHE A O 1
ATOM 751 N N . LYS A 1 99 ? -11.210 1.004 18.875 1.00 90.69 99 LYS A N 1
ATOM 752 C CA . LYS A 1 99 ? -11.576 -0.346 19.343 1.00 90.69 99 LYS A CA 1
ATOM 753 C C . LYS A 1 99 ? -12.886 -0.852 18.735 1.00 90.69 99 LYS A C 1
ATOM 755 O O . LYS A 1 99 ? -13.085 -2.055 18.598 1.00 90.69 99 LYS A O 1
ATOM 760 N N . LEU A 1 100 ? -13.806 0.040 18.355 1.00 91.69 100 LEU A N 1
ATOM 761 C CA . LEU A 1 100 ? -15.040 -0.349 17.663 1.00 91.69 100 LEU A CA 1
ATOM 762 C C . LEU A 1 100 ? -14.749 -0.922 16.269 1.00 91.69 100 LEU A C 1
ATOM 764 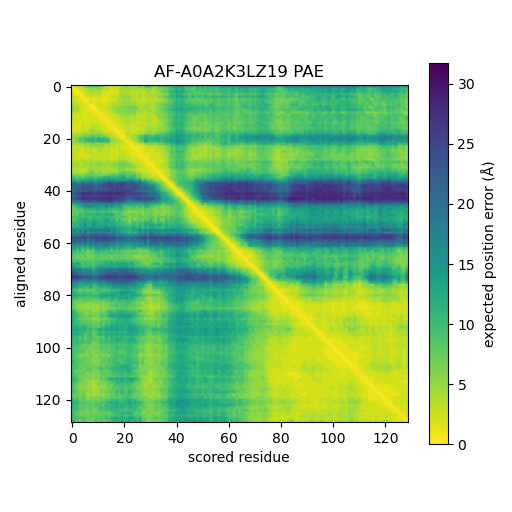O O . LEU A 1 100 ? -15.382 -1.899 15.870 1.00 91.69 100 LEU A O 1
ATOM 768 N N . ILE A 1 101 ? -13.776 -0.340 15.559 1.00 92.31 101 ILE A N 1
ATOM 769 C CA . ILE A 1 101 ? -13.321 -0.803 14.243 1.00 92.31 101 ILE A CA 1
ATOM 770 C C . ILE A 1 101 ? -12.629 -2.158 14.376 1.00 92.31 101 ILE A C 1
ATOM 772 O O . ILE A 1 101 ? -12.966 -3.084 13.644 1.00 92.31 101 ILE A O 1
ATOM 776 N N . GLU A 1 102 ? -11.739 -2.302 15.358 1.00 89.94 102 GLU A N 1
ATOM 777 C CA . GLU A 1 102 ? -11.045 -3.563 15.649 1.00 89.94 102 GLU A CA 1
ATOM 778 C C . GLU A 1 102 ? -12.028 -4.688 15.993 1.00 89.94 102 GLU A C 1
ATOM 780 O O . GLU A 1 102 ? -11.957 -5.783 15.437 1.00 89.94 102 GLU A O 1
ATOM 785 N N . ASN A 1 103 ? -13.013 -4.409 16.851 1.00 91.75 103 ASN A N 1
ATOM 786 C CA . ASN A 1 103 ? -14.036 -5.385 17.227 1.00 91.75 103 ASN A CA 1
ATOM 787 C C . ASN A 1 103 ? -14.891 -5.825 16.033 1.00 91.75 103 ASN A C 1
ATOM 789 O O . ASN A 1 103 ? -15.270 -6.996 15.936 1.00 91.75 103 ASN A O 1
ATOM 793 N N . LEU A 1 104 ? -15.217 -4.900 15.127 1.00 92.19 104 LEU A N 1
ATOM 794 C CA . LEU A 1 104 ? -15.942 -5.229 13.905 1.00 92.19 104 LEU A CA 1
ATOM 795 C C . LEU A 1 104 ? -15.071 -6.065 12.959 1.00 92.19 104 LEU A C 1
ATOM 797 O O . LEU A 1 104 ? -15.552 -7.054 12.405 1.00 92.19 104 LEU A O 1
ATOM 801 N N . ALA A 1 105 ? -13.792 -5.711 12.823 1.00 92.19 105 ALA A N 1
ATOM 802 C CA . ALA A 1 105 ? -12.842 -6.428 11.983 1.00 92.19 105 ALA A CA 1
ATOM 803 C C . ALA A 1 105 ? -12.642 -7.866 12.471 1.00 92.19 105 ALA A C 1
ATOM 805 O O . ALA A 1 105 ? -12.763 -8.801 11.680 1.00 92.19 105 ALA A O 1
ATOM 806 N N . LYS A 1 106 ? -12.493 -8.061 13.788 1.00 90.00 106 LYS A N 1
ATOM 807 C CA . LYS A 1 106 ? -12.382 -9.387 14.412 1.00 90.00 106 LYS A CA 1
ATOM 808 C C . LYS A 1 106 ? -13.606 -10.262 14.139 1.00 90.00 106 LYS A C 1
ATOM 810 O O . LYS A 1 106 ? -13.462 -11.438 13.824 1.00 90.00 106 LYS A O 1
ATOM 815 N N . LYS A 1 107 ? -14.818 -9.697 14.192 1.00 91.56 107 LYS A N 1
ATOM 816 C CA . LYS A 1 107 ? -16.059 -10.438 13.888 1.00 91.56 107 LYS A CA 1
ATOM 817 C C . LYS A 1 107 ? -16.188 -10.838 12.420 1.00 91.56 107 LYS A C 1
ATOM 819 O O . LYS A 1 107 ? -16.838 -11.836 12.126 1.00 91.56 107 LYS A O 1
ATOM 824 N N . LEU A 1 108 ? -15.611 -10.055 11.514 1.00 90.25 108 LEU A N 1
ATOM 825 C CA . LEU A 1 108 ? -15.695 -10.279 10.071 1.00 90.25 108 LEU A CA 1
ATOM 826 C C . LEU A 1 108 ? -14.465 -10.996 9.497 1.00 90.25 108 LEU A C 1
ATOM 828 O O . LEU A 1 108 ? -14.443 -11.273 8.300 1.00 90.25 108 LEU A O 1
ATOM 832 N N . GLY A 1 109 ? -13.455 -11.295 10.323 1.00 88.19 109 GLY A N 1
ATOM 833 C CA . GLY A 1 109 ? -12.170 -11.815 9.850 1.00 88.19 109 GLY A CA 1
ATOM 834 C C . GLY A 1 109 ? -11.491 -10.858 8.866 1.00 88.19 109 GLY A C 1
ATOM 835 O O . GLY A 1 109 ? -10.908 -11.296 7.877 1.00 88.19 109 GLY A O 1
ATOM 836 N N . ALA A 1 110 ? -11.647 -9.553 9.088 1.00 91.69 110 ALA A N 1
ATOM 837 C CA . ALA A 1 110 ? -11.154 -8.487 8.227 1.00 91.69 110 ALA A CA 1
ATOM 838 C C . ALA A 1 110 ? -9.872 -7.861 8.793 1.00 91.69 110 ALA A C 1
ATOM 840 O O . ALA A 1 110 ? -9.612 -7.948 9.992 1.00 91.69 110 ALA A O 1
ATOM 841 N N . ALA A 1 111 ? -9.102 -7.189 7.936 1.00 92.00 111 ALA A N 1
ATOM 842 C CA . ALA A 1 111 ? -8.000 -6.340 8.378 1.00 92.00 111 ALA A CA 1
ATOM 843 C C . ALA A 1 111 ? -8.516 -4.973 8.830 1.00 92.00 111 ALA A C 1
ATOM 845 O O . ALA A 1 111 ? -9.549 -4.486 8.354 1.00 92.00 111 ALA A O 1
ATOM 846 N N . VAL A 1 112 ? -7.765 -4.334 9.721 1.00 91.81 112 VAL A N 1
ATOM 847 C CA . VAL A 1 112 ? -8.004 -2.952 10.140 1.00 91.81 112 VAL A CA 1
ATOM 848 C C . VAL A 1 112 ? -7.135 -2.031 9.295 1.00 91.81 112 VAL A C 1
ATOM 850 O O . VAL A 1 112 ? -5.954 -2.293 9.110 1.00 91.81 112 VAL A O 1
ATOM 853 N N . GLY A 1 113 ? -7.719 -0.945 8.799 1.00 93.00 113 GLY A N 1
ATOM 854 C CA . GLY A 1 113 ? -6.978 0.145 8.170 1.00 93.00 113 GLY A CA 1
ATOM 855 C C . GLY A 1 113 ? -7.315 1.494 8.797 1.00 93.00 113 GLY A C 1
ATOM 856 O O . GLY A 1 113 ? -8.252 1.630 9.591 1.00 93.00 113 GLY A O 1
ATOM 857 N N . ALA A 1 114 ? -6.573 2.524 8.426 1.00 94.31 114 ALA A N 1
ATOM 858 C CA . ALA A 1 114 ? -6.684 3.852 8.989 1.00 94.31 114 ALA A CA 1
ATOM 859 C C . ALA A 1 114 ? -6.364 4.924 7.953 1.00 94.31 114 ALA A C 1
ATOM 861 O O . ALA A 1 114 ? -5.483 4.773 7.123 1.00 94.31 114 ALA A O 1
ATOM 862 N N . THR A 1 115 ? -7.046 6.065 8.008 1.00 94.88 115 THR A N 1
ATOM 863 C CA . THR A 1 115 ? -6.650 7.190 7.155 1.00 94.88 115 THR A CA 1
ATOM 864 C C . THR A 1 115 ? -5.376 7.850 7.672 1.00 94.88 115 THR A C 1
ATOM 866 O O . THR A 1 115 ? -5.136 7.906 8.880 1.00 94.88 115 THR A O 1
ATOM 869 N N . ARG A 1 116 ? -4.611 8.480 6.771 1.00 93.75 116 ARG A N 1
ATOM 870 C CA . ARG A 1 116 ? -3.455 9.318 7.136 1.00 93.75 116 ARG A CA 1
ATOM 871 C C . ARG A 1 116 ? -3.775 10.312 8.255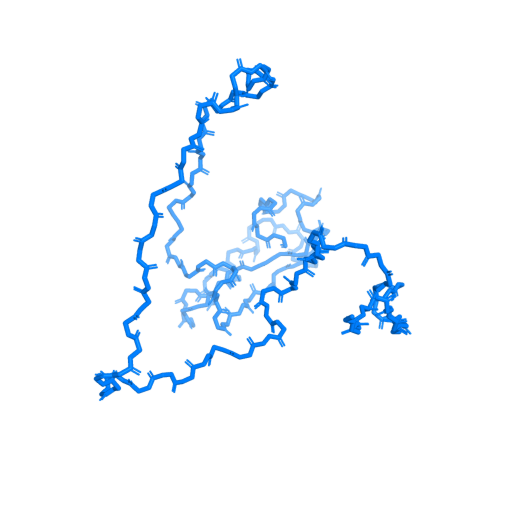 1.00 93.75 116 ARG A C 1
ATOM 873 O O . ARG A 1 116 ? -3.003 10.459 9.188 1.00 93.75 116 ARG A O 1
ATOM 880 N N . ALA A 1 117 ? -4.950 10.938 8.213 1.00 94.19 117 ALA A N 1
ATOM 881 C CA . ALA A 1 117 ? -5.365 11.893 9.238 1.00 94.19 117 ALA A CA 1
ATOM 882 C C . ALA A 1 117 ? -5.573 11.265 10.632 1.00 94.19 117 ALA A C 1
ATOM 884 O O . ALA A 1 117 ? -5.504 11.985 11.622 1.00 94.19 117 ALA A O 1
ATOM 885 N N . ALA A 1 118 ? -5.875 9.965 10.723 1.00 92.50 118 ALA A N 1
ATOM 886 C CA . ALA A 1 118 ? -5.950 9.247 11.996 1.00 92.50 118 ALA A CA 1
ATOM 887 C C . ALA A 1 118 ? -4.555 8.885 12.526 1.00 92.50 118 ALA A C 1
ATOM 889 O O . ALA A 1 118 ? -4.319 9.005 13.727 1.00 92.50 118 ALA A O 1
ATOM 890 N N . VAL A 1 119 ? -3.635 8.504 11.634 1.00 93.38 119 VAL A N 1
ATOM 891 C CA . VAL A 1 119 ? -2.223 8.258 11.970 1.00 93.38 119 VAL A CA 1
ATOM 892 C C . VAL A 1 119 ? -1.553 9.547 12.446 1.00 93.38 119 VAL A C 1
ATOM 894 O O . VAL A 1 119 ? -0.970 9.573 13.524 1.00 93.38 119 VAL A O 1
ATOM 897 N N . ASP A 1 120 ? -1.726 10.644 11.705 1.00 91.94 120 ASP A N 1
ATOM 898 C CA . ASP A 1 120 ? -1.187 11.964 12.057 1.00 91.94 120 ASP A CA 1
ATOM 899 C C . ASP A 1 120 ? -1.762 12.481 13.394 1.00 91.94 120 ASP A C 1
ATOM 901 O O . ASP A 1 120 ? -1.093 13.214 14.119 1.00 91.94 120 ASP A O 1
ATOM 905 N N . ALA A 1 121 ? -2.995 12.090 13.745 1.00 91.25 121 ALA A N 1
ATOM 906 C CA . ALA A 1 121 ? -3.626 12.412 15.029 1.00 91.25 121 ALA A CA 1
ATOM 907 C C . ALA A 1 121 ? -3.205 11.475 16.181 1.00 91.25 121 ALA A C 1
ATOM 909 O O . ALA A 1 121 ? -3.681 11.641 17.304 1.00 91.25 121 ALA A O 1
ATOM 910 N N . GLY A 1 122 ? -2.350 10.483 15.915 1.00 90.00 122 GLY A N 1
ATOM 911 C CA . GLY A 1 122 ? -1.870 9.524 16.908 1.00 90.00 122 GLY A CA 1
ATOM 912 C C . GLY A 1 122 ? -2.915 8.500 17.355 1.00 90.00 122 GLY A C 1
ATOM 913 O O . GLY A 1 122 ? -2.773 7.919 18.426 1.00 90.00 122 GLY A O 1
ATOM 914 N N . PHE A 1 123 ? -3.983 8.281 16.577 1.00 90.75 123 PHE A N 1
ATOM 915 C CA . PHE A 1 123 ? -5.018 7.304 16.944 1.00 90.75 123 PHE A CA 1
ATOM 916 C C . PHE A 1 123 ? -4.555 5.866 16.717 1.00 90.75 123 PHE A C 1
ATOM 918 O O . PHE A 1 123 ? -4.983 4.967 17.434 1.00 90.75 123 PHE A O 1
ATOM 925 N N . VAL A 1 124 ? -3.694 5.665 15.720 1.00 90.00 124 VAL A N 1
ATOM 926 C CA . VAL A 1 124 ? -3.166 4.371 15.285 1.00 90.00 124 VAL A CA 1
ATOM 927 C C . VAL A 1 124 ? -1.766 4.530 14.691 1.00 90.00 124 VAL A C 1
ATOM 929 O O . VAL A 1 124 ? -1.337 5.637 14.369 1.00 90.00 124 VAL A O 1
ATOM 932 N N . ALA A 1 125 ? -1.058 3.413 14.531 1.00 89.06 125 ALA A N 1
ATOM 933 C CA . ALA A 1 125 ? 0.262 3.375 13.910 1.00 89.06 125 ALA A CA 1
ATOM 934 C C . ALA A 1 125 ? 0.212 3.527 12.380 1.00 89.06 125 ALA A C 1
ATOM 936 O O . ALA A 1 125 ? -0.814 3.275 11.751 1.00 89.06 125 ALA A O 1
ATOM 937 N N . ASN A 1 126 ? 1.359 3.870 11.788 1.00 88.88 126 ASN A N 1
ATOM 938 C CA . ASN A 1 126 ? 1.505 4.051 10.344 1.00 88.88 126 ASN A CA 1
ATOM 939 C C . ASN A 1 126 ? 1.321 2.758 9.532 1.00 88.88 126 ASN A C 1
ATOM 941 O O . ASN A 1 126 ? 0.894 2.841 8.388 1.00 88.88 126 ASN A O 1
ATOM 945 N N . ASP A 1 127 ? 1.556 1.588 10.129 1.00 86.56 127 ASP A N 1
ATOM 946 C CA . ASP A 1 127 ? 1.382 0.290 9.455 1.00 86.56 127 ASP A CA 1
ATOM 947 C C . ASP A 1 127 ? -0.059 0.051 8.978 1.00 86.56 127 ASP A C 1
ATOM 949 O O . ASP A 1 127 ? -0.290 -0.710 8.045 1.00 86.56 127 ASP A O 1
ATOM 953 N N . LEU A 1 128 ? -1.033 0.707 9.618 1.00 86.75 128 LEU A N 1
ATOM 954 C CA . LEU A 1 128 ? -2.450 0.587 9.279 1.00 86.75 128 LEU A CA 1
ATOM 955 C C . LEU A 1 128 ? -2.896 1.607 8.217 1.00 86.75 128 LEU A C 1
ATOM 957 O O . LEU A 1 128 ? -4.087 1.664 7.928 1.00 86.75 128 LEU A O 1
ATOM 961 N N . GLN A 1 129 ? -2.003 2.452 7.688 1.00 86.38 129 GLN A N 1
ATOM 962 C CA . GLN A 1 129 ? -2.362 3.582 6.818 1.00 86.38 129 GLN A CA 1
ATOM 963 C C . GLN A 1 129 ? -2.718 3.197 5.374 1.00 86.38 129 GLN A C 1
ATOM 965 O O . GLN A 1 129 ? -2.024 2.337 4.793 1.00 86.38 129 GLN A O 1
#

Mean predicted aligned error: 9.58 Å

pLDDT: mean 84.73, std 10.72, range [53.56, 94.88]

Sol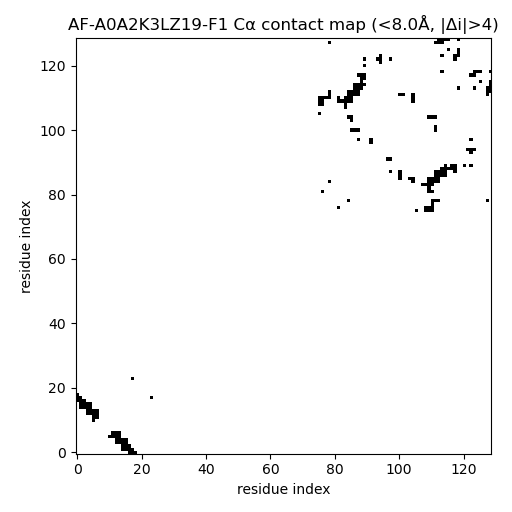vent-accessible surface area (backbone atoms only — not comparable to full-atom values): 8735 Å² total; per-residue (Å²): 95,78,48,80,44,71,38,79,95,58,78,41,78,44,78,46,70,62,84,77,75,84,81,87,84,82,90,75,68,84,83,76,59,81,81,78,86,72,62,95,79,63,93,77,76,87,77,87,88,78,90,78,88,66,82,85,63,80,79,78,69,81,85,63,77,93,85,80,83,89,77,80,91,64,100,54,48,55,68,94,74,38,92,43,74,41,70,46,43,52,89,54,79,44,44,75,54,45,51,58,50,50,56,51,13,65,77,67,73,20,8,62,34,33,36,65,63,16,33,77,68,66,43,47,63,71,92,32,82

Nearest PDB structures (foldseek):
  1efp-assembly2_C  TM=7.384E-01  e=2.827E-07  Paracoccus denitrificans
  5ow0-assembly1_A  TM=7.343E-01  e=1.034E-05  Geobacter metallireducens GS-15
  4l2i-assembly1_A  TM=7.236E-01  e=3.668E-05  Acidaminococcus fermentans DSM 20731
  6fah-assembly1_E  TM=4.576E-01  e=1.181E-05  Acetobacterium woodii DSM 1030
  5ol2-assembly2_D  TM=4.278E-01  e=5.849E-05  Clostridioides difficile

Foldseek 3Di:
DWDWDQDPVNPDIDIDDDPDDDDDDDDDDPPPDDDDPDDPPPPDDDDDDDDDDPVVVPPDPVPDDDDDDDDDPDPADQPVPWPAEQEDECVLVALVSCVVSVVVCVVVRGHYAYDPRCCVVVSDPPSRD

Sequence (129 aa):
MLCFWPIYAGNALCTVRYTGSSPCILTIRSTSFPVSQKSVDSKSDKASISQVDLSTFDEDLDKSRYISQTSREDEGPDLGNARIVITGGRALKSAENFKLIENLAKKLGAAVGATRAAVDAGFVANDLQ

Secondary structure (DSSP, 8-state):
-EEEEEEGGGTEEEEEE--SSSPP-----GGGSPPP---TT-----PPP-PPP-GGG-SSGGG-----------SS--TTT-SSEEEE-GGG-SHHHHHHHHHHHHHHTPEEEE-HHHHHTTSS-GGG-